Protein AF-A0A967MNC2-F1 (afdb_monomer)

Foldseek 3Di:
DAAEDEDAEEDDLVRSVVVVLVSLVVLVVVDPDFAHEYEYECQRYPYDDDLVSLLVSLVSVLVSDRNHDLEYEYHYNDPVVVVVQVSSQVSNVVSSHHYYD

Solvent-accessible surface area (backbone atoms only — not comparable to full-atom values): 5518 Å² total; per-residue (Å²): 126,65,50,75,48,75,43,69,43,74,64,57,68,69,61,52,50,53,52,50,52,51,51,52,54,50,52,49,70,73,53,93,70,82,46,28,36,38,37,40,36,43,55,53,44,64,62,82,80,50,72,69,55,40,38,49,54,24,48,56,50,38,77,36,61,66,50,32,36,55,42,36,37,46,46,64,74,47,74,71,50,48,55,53,49,55,56,34,35,60,39,20,44,77,46,63,26,47,66,48,114

Nearest PDB structures (foldseek):
  9cpc-assembly1_HM  TM=4.901E-01  e=7.939E+00  Sus scrofa

Mean predicted aligned error: 3.93 Å

Structure (mmCIF, N/CA/C/O backbone):
data_AF-A0A967MNC2-F1
#
_entry.id   AF-A0A967MNC2-F1
#
loop_
_atom_site.group_PDB
_atom_site.id
_atom_site.type_symbol
_atom_site.label_atom_id
_atom_site.label_alt_id
_atom_site.label_comp_id
_atom_site.label_asym_id
_atom_site.label_entity_id
_atom_site.label_seq_id
_atom_site.pdbx_PDB_ins_code
_atom_site.Cartn_x
_atom_site.Cartn_y
_atom_site.Cartn_z
_atom_site.occupancy
_atom_site.B_iso_or_equiv
_atom_site.auth_seq_id
_atom_site.auth_comp_id
_atom_site.auth_asym_id
_atom_site.auth_atom_id
_atom_site.pdbx_PDB_model_num
ATOM 1 N N . GLU A 1 1 ? 14.477 -8.959 -2.276 1.00 77.38 1 GLU A N 1
ATOM 2 C CA . GLU A 1 1 ? 14.352 -7.881 -1.268 1.00 77.38 1 GLU A CA 1
ATOM 3 C C . GLU A 1 1 ? 13.011 -7.185 -1.477 1.00 77.38 1 GLU A C 1
ATOM 5 O O . GLU A 1 1 ? 12.419 -7.397 -2.527 1.00 77.38 1 GLU A O 1
ATOM 10 N N . PHE A 1 2 ? 12.483 -6.451 -0.496 1.00 85.19 2 PHE A N 1
ATOM 11 C CA . PHE A 1 2 ? 11.187 -5.766 -0.610 1.00 85.19 2 PHE A CA 1
ATOM 12 C C . PHE A 1 2 ? 11.218 -4.416 0.108 1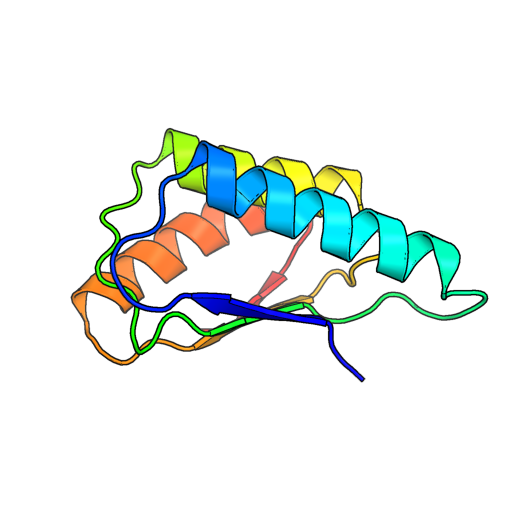.00 85.19 2 PHE A C 1
ATOM 14 O O . PHE A 1 2 ? 11.969 -4.232 1.069 1.00 85.19 2 PHE A O 1
ATOM 21 N N . LEU A 1 3 ? 10.386 -3.480 -0.345 1.00 89.06 3 LEU A N 1
ATOM 22 C CA . LEU A 1 3 ? 10.165 -2.202 0.323 1.00 89.06 3 LEU A CA 1
ATOM 23 C C . LEU A 1 3 ? 9.109 -2.389 1.407 1.00 89.06 3 LEU A C 1
ATOM 25 O O . LEU A 1 3 ? 7.960 -2.718 1.116 1.00 89.06 3 LEU A O 1
ATOM 29 N N . ARG A 1 4 ? 9.495 -2.190 2.668 1.00 93.38 4 ARG A N 1
ATOM 30 C CA . ARG A 1 4 ? 8.587 -2.336 3.808 1.00 93.38 4 ARG A CA 1
ATOM 31 C C . ARG A 1 4 ? 8.126 -0.981 4.322 1.00 93.38 4 ARG A C 1
ATOM 33 O O . ARG A 1 4 ? 8.933 -0.216 4.843 1.00 93.38 4 ARG A O 1
ATOM 40 N N . TYR A 1 5 ? 6.820 -0.756 4.297 1.00 92.88 5 TYR A N 1
ATOM 41 C CA . TYR A 1 5 ? 6.174 0.391 4.925 1.00 92.88 5 TYR A CA 1
ATOM 42 C C . TYR A 1 5 ? 5.458 -0.078 6.183 1.00 92.88 5 TYR A C 1
ATOM 44 O O . TYR A 1 5 ? 4.492 -0.827 6.110 1.00 92.88 5 TYR A O 1
ATOM 52 N N . THR A 1 6 ? 5.969 0.317 7.348 1.00 94.00 6 THR A N 1
ATOM 53 C CA . THR A 1 6 ? 5.370 -0.045 8.640 1.00 94.00 6 THR A CA 1
ATOM 54 C C . THR A 1 6 ? 4.641 1.153 9.209 1.00 94.00 6 THR A C 1
ATOM 56 O O . THR A 1 6 ? 5.238 2.220 9.342 1.00 94.00 6 THR A O 1
ATOM 59 N N . VAL A 1 7 ? 3.384 0.957 9.592 1.00 90.75 7 VAL A N 1
ATOM 60 C CA . VAL A 1 7 ? 2.573 2.000 10.211 1.00 90.75 7 VAL A CA 1
ATOM 61 C C . VAL A 1 7 ? 2.249 1.625 11.648 1.00 90.75 7 VAL A C 1
ATOM 63 O O . VAL A 1 7 ? 1.811 0.510 11.932 1.00 90.75 7 VAL A O 1
ATOM 66 N N . ARG A 1 8 ? 2.500 2.558 12.570 1.00 91.38 8 ARG A N 1
ATOM 67 C CA . ARG A 1 8 ? 2.291 2.372 14.008 1.00 91.38 8 ARG A CA 1
ATOM 68 C C . ARG A 1 8 ? 1.488 3.530 14.569 1.00 91.38 8 ARG A C 1
ATOM 70 O O . ARG A 1 8 ? 1.883 4.681 14.414 1.00 91.38 8 ARG A O 1
ATOM 77 N N . GLY A 1 9 ? 0.422 3.213 15.294 1.00 90.06 9 GLY A N 1
ATOM 78 C CA . GLY A 1 9 ? -0.447 4.224 15.879 1.00 90.06 9 GLY A CA 1
ATOM 79 C C . GLY A 1 9 ? -1.305 4.923 14.829 1.00 90.06 9 GLY A C 1
ATOM 80 O O . GLY A 1 9 ? -1.716 4.309 13.848 1.00 90.06 9 GLY A O 1
ATOM 81 N N . ASP A 1 10 ? -1.625 6.186 15.087 1.00 90.31 10 ASP A N 1
ATOM 82 C CA . ASP A 1 10 ? -2.459 7.009 14.216 1.00 90.31 10 ASP A CA 1
ATOM 83 C C . ASP A 1 10 ? -1.562 7.991 13.459 1.00 90.31 10 ASP A C 1
ATOM 85 O O . ASP A 1 10 ? -0.973 8.885 14.067 1.00 90.31 10 ASP A O 1
ATOM 89 N N . VAL A 1 11 ? -1.390 7.757 12.159 1.00 90.00 11 VAL A N 1
ATOM 90 C CA . VAL A 1 11 ? -0.526 8.558 11.286 1.00 90.00 11 VAL A CA 1
ATOM 91 C C . VAL A 1 11 ? -1.411 9.390 10.369 1.00 90.00 11 VAL A C 1
ATOM 93 O O . VAL A 1 11 ? -2.334 8.875 9.729 1.00 90.00 11 VAL A O 1
ATOM 96 N N . ASP A 1 12 ? -1.130 10.686 10.270 1.00 93.31 12 ASP A N 1
ATOM 97 C CA . ASP A 1 12 ? -1.841 11.546 9.330 1.00 93.31 12 ASP A CA 1
ATOM 98 C C . ASP A 1 12 ? -1.657 11.048 7.886 1.00 93.31 12 ASP A C 1
ATOM 100 O O . ASP A 1 12 ? -0.612 10.511 7.513 1.00 93.31 12 ASP A O 1
ATOM 104 N N . PHE A 1 13 ? -2.696 11.178 7.061 1.00 92.38 13 PHE A N 1
ATOM 105 C CA . PHE A 1 13 ? -2.643 10.673 5.690 1.00 92.38 13 PHE A CA 1
ATOM 106 C C . PHE A 1 13 ? -1.577 11.384 4.852 1.00 92.38 13 PHE A C 1
ATOM 108 O O . PHE A 1 13 ? -0.825 10.717 4.142 1.00 92.38 13 PHE A O 1
ATOM 115 N N . GLN A 1 14 ? -1.495 12.714 4.933 1.00 95.00 14 GLN A N 1
ATOM 116 C CA . GLN A 1 14 ? -0.530 13.475 4.143 1.00 95.00 14 GLN A CA 1
ATOM 117 C C . GLN A 1 14 ? 0.891 13.166 4.599 1.00 95.00 14 GLN A C 1
ATOM 119 O O . GLN A 1 14 ? 1.763 12.936 3.764 1.00 95.00 14 GLN A O 1
ATOM 124 N N . GLU A 1 15 ? 1.115 13.075 5.910 1.00 93.88 15 GLU A N 1
ATOM 125 C CA . GLU A 1 15 ? 2.415 12.679 6.453 1.00 93.88 15 GLU A CA 1
ATOM 126 C C . GLU A 1 15 ? 2.842 11.289 5.955 1.00 93.88 15 GLU A C 1
ATOM 128 O O . GLU A 1 15 ? 3.939 11.132 5.410 1.00 93.88 15 GLU A O 1
ATOM 133 N N . GLY A 1 16 ? 1.962 10.290 6.071 1.00 92.88 16 GLY A N 1
ATOM 134 C CA . GLY A 1 16 ? 2.239 8.928 5.612 1.00 92.88 16 GLY A CA 1
ATOM 135 C C . GLY A 1 16 ? 2.493 8.848 4.104 1.00 92.88 16 GLY A C 1
ATOM 136 O O . GLY A 1 16 ? 3.406 8.147 3.659 1.00 92.88 16 GLY A O 1
ATOM 137 N N . LEU A 1 17 ? 1.735 9.608 3.310 1.00 94.50 17 LEU A N 1
ATOM 138 C CA . LEU A 1 17 ? 1.897 9.660 1.859 1.00 94.50 17 LEU A CA 1
ATOM 139 C C . LEU A 1 17 ? 3.240 10.283 1.453 1.00 94.50 17 LEU A C 1
ATOM 141 O O . LEU A 1 17 ? 3.894 9.795 0.532 1.00 94.50 17 LEU A O 1
ATOM 145 N N . GLU A 1 18 ? 3.686 11.328 2.147 1.00 95.31 18 GLU A N 1
ATOM 146 C CA . GLU A 1 18 ? 4.993 11.940 1.894 1.00 95.31 18 GLU A CA 1
ATOM 147 C C . GLU A 1 18 ? 6.150 11.007 2.270 1.00 95.31 18 GLU A C 1
ATOM 149 O O . GLU A 1 18 ? 7.155 10.950 1.556 1.00 95.31 18 GLU A O 1
ATOM 154 N N . VAL A 1 19 ? 6.010 10.220 3.341 1.00 94.44 19 VAL A N 1
ATOM 155 C CA . VAL A 1 19 ? 6.975 9.161 3.680 1.00 94.44 19 VAL A CA 1
ATOM 156 C C . VAL A 1 19 ? 7.027 8.097 2.581 1.00 94.44 19 VAL A C 1
ATOM 158 O O . VAL A 1 19 ? 8.121 7.722 2.154 1.00 94.44 19 VAL A O 1
ATOM 161 N N . LEU A 1 20 ? 5.870 7.655 2.074 1.00 92.75 20 LEU A N 1
ATOM 162 C CA . LEU A 1 20 ? 5.787 6.702 0.963 1.00 92.75 20 LEU A CA 1
ATOM 163 C C . LEU A 1 20 ? 6.509 7.227 -0.285 1.00 92.75 20 LEU A C 1
ATOM 165 O O . LEU A 1 20 ? 7.386 6.553 -0.823 1.00 92.75 20 LEU A O 1
ATOM 169 N N . LYS A 1 21 ? 6.198 8.454 -0.718 1.00 93.38 21 LYS A N 1
ATOM 170 C CA . LYS A 1 21 ? 6.834 9.076 -1.891 1.00 93.38 21 LYS A CA 1
ATOM 171 C C . LYS A 1 21 ? 8.348 9.187 -1.736 1.00 93.38 21 LYS A C 1
ATOM 173 O O . LYS A 1 21 ? 9.079 8.879 -2.675 1.00 93.38 21 LYS A O 1
ATOM 178 N N . LYS A 1 22 ? 8.833 9.595 -0.558 1.00 91.94 22 LYS A N 1
ATOM 179 C CA . LYS A 1 22 ? 10.275 9.662 -0.274 1.00 91.94 22 LYS A CA 1
ATOM 180 C C . LYS A 1 22 ? 10.922 8.281 -0.360 1.00 91.94 22 LYS A C 1
ATOM 182 O O . LYS A 1 22 ? 11.953 8.150 -1.011 1.00 91.94 22 LYS A O 1
ATOM 187 N N . GLY A 1 23 ? 10.301 7.255 0.222 1.00 89.88 23 GLY A N 1
ATOM 188 C CA . GLY A 1 23 ? 10.790 5.876 0.143 1.00 89.88 23 GLY A CA 1
ATOM 189 C C . GLY A 1 23 ? 10.885 5.360 -1.295 1.00 89.88 23 GLY A C 1
ATOM 190 O O . GLY A 1 23 ? 11.905 4.793 -1.679 1.00 89.88 23 GLY A O 1
ATOM 191 N N . LEU A 1 24 ? 9.869 5.626 -2.121 1.00 90.50 24 LEU A N 1
ATOM 192 C CA . LEU A 1 24 ? 9.870 5.268 -3.544 1.00 90.50 24 LEU A CA 1
ATOM 193 C C . LEU A 1 24 ? 10.930 6.040 -4.341 1.00 90.50 24 LEU A C 1
ATOM 195 O O . LEU A 1 24 ? 11.590 5.462 -5.203 1.00 90.50 24 LEU A O 1
ATOM 199 N N . ALA A 1 25 ? 11.128 7.327 -4.051 1.00 89.62 25 ALA A N 1
ATOM 200 C CA . ALA A 1 25 ? 12.157 8.135 -4.698 1.00 89.62 25 ALA A CA 1
ATOM 201 C C . ALA A 1 25 ? 13.572 7.632 -4.370 1.00 89.62 25 ALA A C 1
ATOM 203 O O . ALA A 1 25 ? 14.418 7.554 -5.262 1.00 89.62 25 ALA A O 1
ATOM 204 N N . GLU A 1 26 ? 13.822 7.248 -3.118 1.00 87.88 26 GLU A N 1
ATOM 205 C CA . GLU A 1 26 ? 15.094 6.650 -2.706 1.00 87.88 26 GLU A CA 1
ATOM 206 C C . GLU A 1 26 ? 15.290 5.261 -3.325 1.00 87.88 26 GLU A C 1
ATOM 208 O O . GLU A 1 26 ? 16.354 4.988 -3.879 1.00 87.88 26 GLU A O 1
ATOM 213 N N . ALA A 1 27 ? 14.250 4.421 -3.354 1.00 85.50 27 ALA A N 1
ATOM 214 C CA . ALA A 1 27 ? 14.294 3.130 -4.043 1.00 85.50 27 ALA A CA 1
ATOM 215 C C . ALA A 1 27 ? 14.620 3.296 -5.535 1.00 85.50 27 ALA A C 1
ATOM 217 O O . ALA A 1 27 ? 15.466 2.591 -6.074 1.00 85.50 27 ALA A O 1
ATOM 218 N N . ARG A 1 28 ? 14.028 4.293 -6.199 1.00 84.88 28 ARG A N 1
ATOM 219 C CA . ARG A 1 28 ? 14.320 4.610 -7.602 1.00 84.88 28 ARG A CA 1
ATOM 220 C C . ARG A 1 28 ? 15.782 4.998 -7.830 1.00 84.88 28 ARG A C 1
ATOM 222 O O . ARG A 1 28 ? 16.341 4.655 -8.865 1.00 84.88 28 ARG A O 1
ATOM 229 N N . ARG A 1 29 ? 16.392 5.733 -6.896 1.00 81.75 29 ARG A N 1
ATOM 230 C CA . ARG A 1 29 ? 17.806 6.147 -6.975 1.00 81.75 29 ARG A CA 1
ATOM 231 C C . ARG A 1 29 ? 18.762 4.992 -6.703 1.00 81.75 29 ARG A C 1
ATOM 233 O O . ARG A 1 29 ? 19.836 4.947 -7.293 1.00 81.75 29 ARG A O 1
ATOM 240 N N . ALA A 1 30 ? 18.371 4.083 -5.816 1.00 75.31 30 ALA A N 1
ATOM 241 C CA . ALA A 1 30 ? 19.182 2.943 -5.416 1.00 75.31 30 ALA A CA 1
ATOM 242 C C . ALA A 1 30 ? 19.272 1.847 -6.494 1.00 75.31 30 ALA A C 1
ATOM 244 O O . ALA A 1 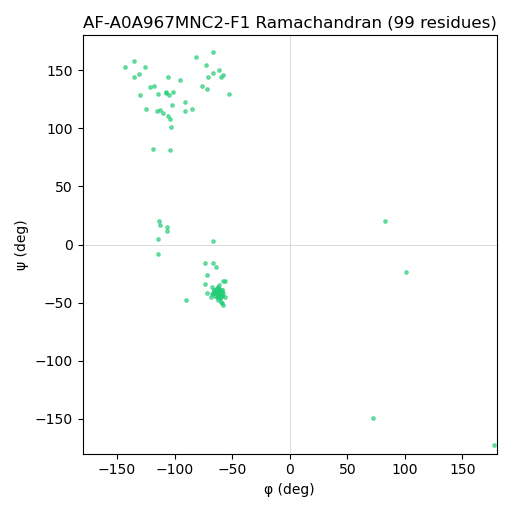30 ? 20.145 0.985 -6.407 1.00 75.31 30 ALA A O 1
ATOM 245 N N . VAL A 1 31 ? 18.395 1.856 -7.506 1.00 62.91 31 VAL A N 1
ATOM 246 C CA . VAL A 1 31 ? 18.207 0.706 -8.399 1.00 62.91 31 VAL A CA 1
ATOM 247 C C . VAL A 1 31 ? 18.736 0.955 -9.816 1.00 62.91 31 VAL A C 1
ATOM 249 O O . VAL A 1 31 ? 18.161 1.699 -10.605 1.00 62.91 31 VAL A O 1
ATOM 252 N N . ALA A 1 32 ? 19.787 0.207 -10.160 1.00 56.88 32 ALA A N 1
ATOM 253 C CA . ALA A 1 32 ? 20.020 -0.350 -11.492 1.00 56.88 32 ALA A CA 1
ATOM 254 C C . ALA A 1 32 ? 19.680 -1.855 -11.417 1.00 56.88 32 ALA A C 1
ATOM 256 O O . ALA A 1 32 ? 20.550 -2.681 -11.157 1.00 56.88 32 ALA A O 1
ATOM 257 N N . GLY A 1 33 ? 18.398 -2.221 -11.509 1.00 67.00 33 GLY A N 1
ATOM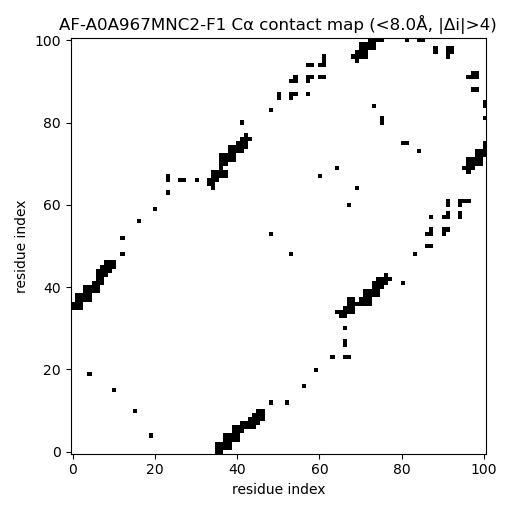 258 C CA . GLY A 1 33 ? 17.930 -3.579 -11.197 1.00 67.00 33 GLY A CA 1
ATOM 259 C C . GLY A 1 33 ? 16.413 -3.763 -11.317 1.00 67.00 33 GLY A C 1
ATOM 260 O O . GLY A 1 33 ? 15.716 -2.884 -11.816 1.00 67.00 33 GLY A O 1
ATOM 261 N N . ALA A 1 34 ? 15.917 -4.930 -10.894 1.00 74.88 34 ALA A N 1
ATOM 262 C CA . ALA A 1 34 ? 14.508 -5.314 -11.009 1.00 74.88 34 ALA A CA 1
ATOM 263 C C . ALA A 1 34 ? 13.589 -4.555 -10.020 1.00 74.88 34 ALA A C 1
ATOM 265 O O . ALA A 1 34 ? 14.060 -4.145 -8.954 1.00 74.88 34 ALA A O 1
ATOM 266 N N . PRO A 1 35 ? 12.287 -4.397 -10.335 1.00 87.12 35 PRO A N 1
ATOM 267 C CA . PRO A 1 35 ? 11.315 -3.754 -9.450 1.00 87.12 35 PRO A CA 1
ATOM 268 C C . PRO A 1 35 ? 11.140 -4.495 -8.115 1.00 87.12 35 PRO A C 1
ATOM 270 O O . PRO A 1 35 ? 11.269 -5.718 -8.048 1.00 87.12 35 PRO A O 1
ATOM 273 N N . TRP A 1 36 ? 10.811 -3.758 -7.055 1.00 88.06 36 TRP A N 1
ATOM 274 C CA . TRP A 1 36 ? 10.745 -4.275 -5.687 1.00 88.06 36 TRP A CA 1
ATOM 275 C C . TRP A 1 36 ? 9.297 -4.542 -5.256 1.00 88.06 36 TRP A C 1
ATOM 277 O O . TRP A 1 36 ? 8.461 -3.642 -5.370 1.00 88.06 36 TRP A O 1
ATOM 287 N N . PRO A 1 37 ? 8.987 -5.717 -4.682 1.00 88.81 37 PRO A N 1
ATOM 288 C CA . PRO A 1 37 ? 7.727 -5.936 -3.982 1.00 88.81 37 PRO A CA 1
ATOM 289 C C . PRO A 1 37 ? 7.532 -4.946 -2.840 1.00 88.81 37 PRO A C 1
ATOM 291 O O . PRO A 1 37 ? 8.493 -4.567 -2.163 1.00 88.81 37 PRO 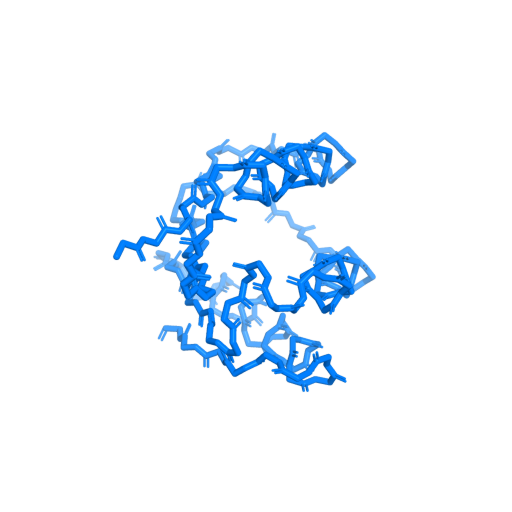A O 1
ATOM 294 N N . VAL A 1 38 ? 6.280 -4.554 -2.604 1.00 91.44 38 VAL A N 1
ATOM 295 C CA . VAL A 1 38 ? 5.908 -3.667 -1.495 1.00 91.44 38 VAL A CA 1
ATOM 296 C C . VAL A 1 38 ? 5.187 -4.456 -0.418 1.00 91.44 38 VAL A C 1
ATOM 298 O O . VAL A 1 38 ? 4.219 -5.151 -0.702 1.00 91.44 38 VAL A O 1
ATOM 301 N N . LEU A 1 39 ? 5.623 -4.302 0.828 1.00 94.25 39 LEU A N 1
ATOM 302 C CA . LEU A 1 39 ? 4.954 -4.847 2.001 1.00 94.25 39 LEU A CA 1
ATOM 303 C C . LEU A 1 39 ? 4.446 -3.704 2.883 1.00 94.25 39 LEU A C 1
ATOM 305 O O . LEU A 1 39 ? 5.248 -2.976 3.473 1.00 94.25 39 LEU A O 1
ATOM 309 N N . PHE A 1 40 ? 3.130 -3.586 3.024 1.00 9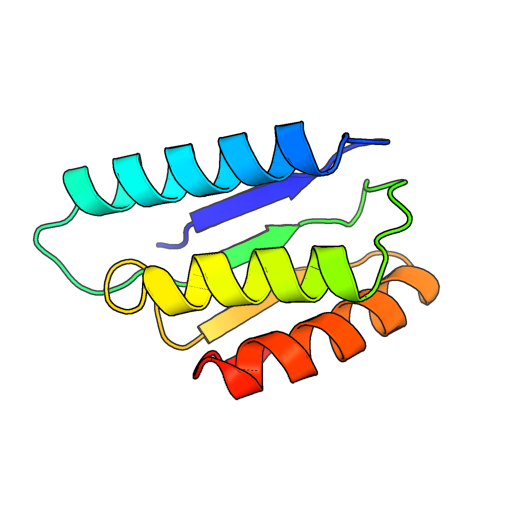3.94 40 PHE A N 1
ATOM 310 C CA . PHE A 1 40 ? 2.499 -2.724 4.018 1.00 93.94 40 PHE A CA 1
ATOM 311 C C . PHE A 1 40 ? 2.263 -3.514 5.303 1.00 93.94 40 PHE A C 1
ATOM 313 O O . PHE A 1 40 ? 1.479 -4.454 5.329 1.00 93.94 40 PHE A O 1
ATOM 320 N N . ASP A 1 41 ? 2.934 -3.142 6.385 1.00 93.94 41 ASP A N 1
ATOM 321 C CA . ASP A 1 41 ? 2.709 -3.713 7.710 1.00 93.94 41 ASP A CA 1
ATOM 322 C C . ASP A 1 41 ? 1.894 -2.735 8.552 1.00 93.94 41 ASP A C 1
ATOM 324 O O . ASP A 1 41 ? 2.427 -1.750 9.069 1.00 93.94 41 ASP A O 1
ATOM 328 N N . ILE A 1 42 ? 0.594 -3.009 8.667 1.00 91.88 42 ILE A N 1
ATOM 329 C CA . ILE A 1 42 ? -0.368 -2.166 9.387 1.00 91.88 42 ILE A CA 1
ATOM 330 C C . ILE A 1 42 ? -0.930 -2.868 10.628 1.00 91.88 42 ILE A C 1
ATOM 332 O O . ILE A 1 42 ? -1.977 -2.483 11.145 1.00 91.88 42 ILE A O 1
ATOM 336 N N . ARG A 1 43 ? -0.242 -3.898 11.137 1.00 92.06 43 ARG A N 1
ATOM 337 C CA . ARG A 1 43 ? -0.681 -4.656 12.325 1.00 92.06 43 ARG A CA 1
ATOM 338 C C . ARG A 1 43 ? -0.864 -3.792 13.568 1.00 92.06 43 ARG A C 1
ATOM 340 O O . ARG A 1 43 ? -1.730 -4.099 14.383 1.00 92.06 43 ARG A O 1
ATOM 347 N N . ASP A 1 44 ? -0.070 -2.736 13.685 1.00 90.62 44 ASP A N 1
ATOM 348 C CA . ASP A 1 44 ? -0.097 -1.797 14.806 1.00 90.62 44 ASP A CA 1
ATOM 349 C C . ASP A 1 44 ? -0.721 -0.444 14.417 1.00 90.62 44 ASP A C 1
ATOM 351 O O . ASP A 1 44 ? -0.605 0.534 15.165 1.00 90.62 44 ASP A O 1
ATOM 355 N N . SER A 1 45 ? -1.362 -0.362 13.245 1.00 87.75 45 SER A N 1
ATOM 356 C CA . SER A 1 45 ? -2.067 0.842 12.812 1.00 87.75 45 SER A CA 1
ATOM 357 C C . SER A 1 45 ? -3.341 1.044 13.635 1.00 87.75 45 SER A C 1
ATOM 359 O O . SER A 1 45 ? -4.020 0.096 14.033 1.00 87.75 45 SER A O 1
ATOM 361 N N . LYS A 1 46 ? -3.655 2.311 13.902 1.00 87.62 46 LYS A N 1
ATOM 362 C CA . LYS A 1 46 ? -4.926 2.788 14.464 1.00 87.62 46 LYS A CA 1
ATOM 363 C C . LYS A 1 46 ? -5.691 3.663 13.471 1.00 87.62 46 LYS A C 1
ATOM 365 O O . LYS A 1 46 ? -6.741 4.205 13.813 1.00 87.62 46 LYS A O 1
ATOM 370 N N . GLU A 1 47 ? -5.177 3.789 12.251 1.00 84.12 47 GLU A N 1
ATOM 371 C CA . GLU A 1 47 ? -5.713 4.675 11.228 1.00 84.12 47 GLU A CA 1
ATOM 372 C C . GLU A 1 47 ? -7.092 4.194 10.777 1.00 84.12 47 GLU A C 1
ATOM 374 O O . GLU A 1 47 ? -7.377 2.995 10.711 1.00 84.12 47 GLU A O 1
ATOM 379 N N . LYS A 1 48 ? -7.948 5.142 10.406 1.00 82.88 48 LYS A N 1
ATOM 380 C CA . LYS A 1 48 ? -9.228 4.870 9.749 1.00 82.88 48 LYS A CA 1
ATOM 381 C C . LYS A 1 48 ? -9.207 5.532 8.384 1.00 82.88 48 LYS A C 1
ATOM 383 O O . LYS A 1 48 ? -9.684 6.652 8.227 1.00 82.88 48 LYS A O 1
ATOM 388 N N . ARG A 1 49 ? -8.593 4.849 7.417 1.00 87.94 49 ARG A N 1
ATOM 389 C CA . ARG A 1 49 ? -8.416 5.391 6.071 1.00 87.94 49 ARG A CA 1
ATOM 390 C C . ARG A 1 49 ? -9.734 5.436 5.313 1.00 87.94 49 ARG A C 1
ATOM 392 O O . ARG A 1 49 ? -10.498 4.469 5.303 1.00 87.94 49 ARG A O 1
ATOM 399 N N . ARG A 1 50 ? -9.983 6.571 4.672 1.00 91.88 50 ARG A N 1
ATOM 400 C CA . ARG A 1 50 ? -11.115 6.761 3.764 1.00 91.88 50 ARG A CA 1
ATOM 401 C C . ARG A 1 50 ? -10.787 6.182 2.386 1.00 91.88 50 ARG A C 1
ATOM 403 O O . ARG A 1 50 ? -9.628 5.949 2.045 1.00 91.88 50 ARG A O 1
ATOM 410 N N . ALA A 1 51 ? -11.813 5.928 1.580 1.00 91.69 51 ALA A N 1
ATOM 411 C CA . ALA A 1 51 ? -11.633 5.315 0.264 1.00 91.69 51 ALA A CA 1
ATOM 412 C C . ALA A 1 51 ? -10.782 6.176 -0.692 1.00 91.69 51 ALA A C 1
ATOM 414 O O . ALA A 1 51 ? -9.979 5.639 -1.450 1.00 91.69 51 ALA A O 1
ATOM 415 N N . ASP A 1 52 ? -10.918 7.502 -0.631 1.00 94.31 52 ASP A N 1
ATOM 416 C CA . ASP A 1 52 ? -10.103 8.459 -1.387 1.00 94.31 52 ASP A CA 1
ATOM 417 C C . ASP A 1 52 ? -8.620 8.403 -0.993 1.00 94.31 52 ASP A C 1
ATOM 419 O O . ASP A 1 52 ? -7.753 8.464 -1.862 1.00 94.31 52 ASP A O 1
ATOM 423 N N . GLU A 1 53 ? -8.323 8.200 0.291 1.00 94.88 53 GLU A N 1
ATOM 424 C CA . GLU A 1 53 ? -6.955 8.065 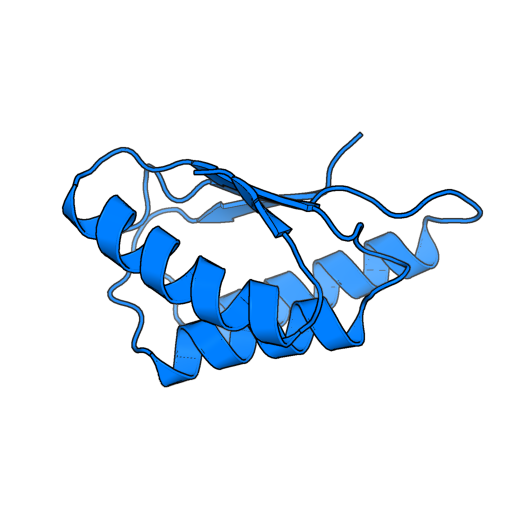0.809 1.00 94.88 53 GLU A CA 1
ATOM 425 C C . GLU A 1 53 ? -6.297 6.763 0.337 1.00 94.88 53 GLU A C 1
ATOM 427 O O . GLU A 1 53 ? -5.166 6.773 -0.152 1.00 94.88 53 GLU A O 1
ATOM 432 N N . LEU A 1 54 ? -7.026 5.643 0.403 1.00 93.81 54 LEU A N 1
ATOM 433 C CA . LEU A 1 54 ? -6.546 4.354 -0.112 1.00 93.81 54 LEU A CA 1
ATOM 434 C C . LEU A 1 54 ? -6.317 4.399 -1.624 1.00 93.81 54 LEU A C 1
ATOM 436 O O . LEU A 1 54 ? -5.307 3.894 -2.114 1.00 93.81 54 LEU A O 1
ATOM 440 N N . ARG A 1 55 ? -7.219 5.051 -2.365 1.00 94.69 55 ARG A N 1
ATOM 441 C CA . ARG A 1 55 ? -7.038 5.286 -3.799 1.00 94.69 55 ARG A CA 1
ATOM 442 C C . ARG A 1 55 ? -5.819 6.165 -4.077 1.00 94.69 55 ARG A C 1
ATOM 444 O O . ARG A 1 55 ? -5.101 5.898 -5.034 1.00 94.69 55 ARG A O 1
ATOM 451 N N . GLY A 1 56 ? -5.569 7.178 -3.248 1.00 95.50 56 GLY A N 1
ATOM 452 C CA . GLY A 1 56 ? -4.384 8.030 -3.344 1.00 95.50 56 GLY A CA 1
ATOM 453 C C . GLY A 1 56 ? -3.080 7.246 -3.174 1.00 95.50 56 GLY A C 1
ATOM 454 O O . GLY A 1 56 ? -2.151 7.435 -3.956 1.00 95.50 56 GLY A O 1
ATOM 455 N N . ILE A 1 57 ? -3.029 6.314 -2.217 1.00 94.44 57 ILE A N 1
ATOM 456 C CA . ILE A 1 57 ? -1.881 5.406 -2.047 1.00 94.44 57 ILE A CA 1
ATOM 457 C C . ILE A 1 57 ? -1.709 4.529 -3.291 1.00 94.44 57 ILE A C 1
ATOM 459 O O . ILE A 1 57 ? -0.604 4.424 -3.818 1.00 94.44 57 ILE A O 1
ATOM 463 N N . ALA A 1 58 ? -2.796 3.931 -3.787 1.00 94.12 58 ALA A N 1
ATOM 464 C CA . ALA A 1 58 ? -2.756 3.056 -4.956 1.00 94.12 58 ALA A CA 1
ATOM 465 C C . ALA A 1 58 ? -2.283 3.794 -6.221 1.00 94.12 58 ALA A C 1
ATOM 467 O O . ALA A 1 58 ? -1.454 3.268 -6.960 1.00 94.12 58 ALA A O 1
ATOM 468 N N . LEU A 1 59 ? -2.742 5.034 -6.426 1.00 94.88 59 LEU A N 1
ATOM 469 C CA . LEU A 1 59 ? -2.285 5.901 -7.512 1.00 94.88 59 LEU A CA 1
ATOM 470 C C . LEU A 1 59 ? -0.777 6.155 -7.423 1.00 94.88 59 LEU A C 1
ATOM 472 O O . LEU A 1 59 ? -0.075 5.963 -8.410 1.00 94.88 59 LEU A O 1
ATOM 476 N N . VAL A 1 60 ? -0.271 6.535 -6.243 1.00 94.69 60 VAL A N 1
ATOM 477 C CA . VAL A 1 60 ? 1.166 6.789 -6.050 1.00 94.69 60 VAL A CA 1
ATOM 478 C C . VAL A 1 60 ? 1.995 5.547 -6.367 1.00 94.69 60 VAL A C 1
ATOM 480 O O . VAL A 1 60 ? 3.040 5.666 -7.003 1.00 94.69 60 VAL A O 1
ATOM 483 N N . LEU A 1 61 ? 1.544 4.354 -5.971 1.00 92.44 61 LEU A N 1
ATOM 484 C CA . LEU A 1 61 ? 2.232 3.117 -6.341 1.00 92.44 61 LEU A CA 1
ATOM 485 C C . LEU A 1 61 ? 2.185 2.869 -7.856 1.00 92.44 61 LEU A C 1
ATOM 487 O O . LEU A 1 61 ? 3.216 2.554 -8.446 1.00 92.44 61 LEU A O 1
ATOM 491 N N . GLY A 1 62 ? 1.023 3.066 -8.485 1.00 90.81 62 GLY A N 1
ATOM 492 C CA . GLY A 1 62 ? 0.836 2.932 -9.933 1.00 90.81 62 GLY A CA 1
ATOM 493 C C . GLY A 1 62 ? 1.742 3.859 -10.751 1.00 90.81 62 GLY A C 1
ATOM 494 O O . GLY A 1 62 ? 2.321 3.452 -11.754 1.00 90.81 62 GLY A O 1
ATOM 495 N N . GLU A 1 63 ? 1.944 5.093 -10.288 1.00 91.50 63 GLU A N 1
ATOM 496 C CA . GLU A 1 63 ? 2.866 6.064 -10.899 1.00 91.50 63 GLU A CA 1
ATOM 497 C C . GLU A 1 63 ? 4.346 5.654 -10.786 1.00 91.50 63 GLU A C 1
ATOM 499 O O . GLU A 1 63 ? 5.199 6.195 -11.494 1.00 91.50 63 GLU A O 1
ATOM 504 N N . HIS A 1 64 ? 4.660 4.697 -9.909 1.00 89.25 64 HIS A N 1
ATOM 505 C CA . HIS A 1 64 ? 6.009 4.190 -9.662 1.00 89.25 64 HIS A CA 1
ATOM 506 C C . HIS A 1 64 ? 6.197 2.736 -10.122 1.00 89.25 64 HIS A C 1
ATOM 508 O O . HIS A 1 64 ? 7.186 2.100 -9.741 1.00 89.25 64 HIS A O 1
ATOM 514 N N . VAL A 1 65 ? 5.304 2.206 -10.967 1.00 82.19 65 VAL A N 1
ATOM 515 C CA . VAL A 1 65 ? 5.500 0.903 -11.625 1.00 82.19 65 VAL A CA 1
ATOM 516 C C . VAL A 1 65 ? 6.856 0.889 -12.339 1.00 82.19 65 VAL A C 1
ATOM 518 O O . VAL A 1 65 ? 7.216 1.820 -13.059 1.00 82.19 65 VAL A O 1
ATOM 521 N N . GLY A 1 66 ? 7.648 -0.154 -12.083 1.00 81.00 66 GLY A N 1
ATOM 522 C CA . GLY A 1 66 ? 9.041 -0.263 -12.531 1.00 81.00 66 GLY A CA 1
ATOM 523 C C . GLY A 1 66 ? 10.070 0.067 -11.443 1.00 81.00 66 GLY A C 1
ATOM 524 O O . GLY A 1 66 ? 11.184 -0.443 -11.494 1.00 81.00 66 GLY A O 1
ATOM 525 N N . VAL A 1 67 ? 9.691 0.843 -10.422 1.00 85.50 67 VAL A N 1
ATOM 526 C CA . VAL A 1 67 ? 10.397 0.888 -9.125 1.00 85.50 67 VAL A CA 1
ATOM 527 C C . VAL A 1 67 ? 9.797 -0.162 -8.202 1.00 85.50 67 VAL A C 1
ATOM 529 O O . VAL A 1 67 ? 10.516 -0.956 -7.598 1.00 85.50 67 VAL A O 1
ATOM 532 N N . VAL A 1 68 ? 8.467 -0.179 -8.135 1.00 86.12 68 VAL A N 1
ATOM 533 C CA . VAL A 1 68 ? 7.692 -1.212 -7.454 1.00 86.12 68 VAL A CA 1
ATOM 534 C C . VAL A 1 68 ? 7.251 -2.278 -8.444 1.00 86.12 68 VAL A C 1
ATOM 536 O O . VAL A 1 68 ? 6.953 -1.976 -9.605 1.00 86.12 68 VAL A O 1
ATOM 539 N N . SER A 1 69 ? 7.273 -3.533 -7.997 1.00 86.38 69 SER A N 1
ATOM 540 C CA . SER A 1 69 ? 6.733 -4.642 -8.777 1.00 86.38 69 SER A CA 1
ATOM 541 C C . SER A 1 69 ? 5.222 -4.516 -8.924 1.00 86.38 69 SER A C 1
ATOM 543 O O . SER A 1 69 ? 4.560 -3.812 -8.165 1.00 86.38 69 SER A O 1
ATOM 545 N N . ASP A 1 70 ? 4.683 -5.290 -9.849 1.00 85.69 70 ASP A N 1
ATOM 546 C CA . ASP A 1 70 ? 3.257 -5.560 -10.011 1.00 85.69 70 ASP A CA 1
ATOM 547 C C . ASP A 1 70 ? 2.642 -6.354 -8.847 1.00 85.69 70 ASP A C 1
ATOM 549 O O . ASP A 1 70 ? 1.458 -6.663 -8.890 1.00 85.69 70 ASP A O 1
ATOM 553 N N . HIS A 1 71 ? 3.406 -6.658 -7.794 1.00 86.19 71 HIS A N 1
ATOM 554 C CA . HIS A 1 71 ? 2.929 -7.300 -6.574 1.00 86.19 71 HIS A CA 1
ATOM 555 C C . HIS A 1 71 ? 3.109 -6.419 -5.329 1.00 86.19 71 HIS A C 1
ATOM 557 O O . HIS A 1 71 ? 4.179 -5.842 -5.093 1.00 86.19 71 HIS A O 1
ATOM 563 N N . CYS A 1 72 ? 2.083 -6.378 -4.478 1.00 90.19 72 CYS A N 1
ATOM 564 C CA . CYS A 1 72 ? 2.170 -5.858 -3.117 1.00 90.19 72 CYS A CA 1
ATOM 565 C C . CYS A 1 72 ? 1.456 -6.772 -2.111 1.00 90.19 72 CYS A C 1
ATOM 567 O O . CYS A 1 72 ? 0.583 -7.559 -2.467 1.00 90.19 72 CYS A O 1
ATOM 569 N N . ALA A 1 73 ? 1.840 -6.675 -0.842 1.00 92.19 73 ALA A N 1
ATOM 570 C CA . ALA A 1 73 ? 1.232 -7.430 0.243 1.00 92.19 73 ALA A CA 1
ATOM 571 C C . ALA A 1 73 ? 0.867 -6.514 1.416 1.00 92.19 73 ALA A C 1
ATOM 573 O O . ALA A 1 73 ? 1.579 -5.543 1.692 1.00 92.19 73 ALA A O 1
ATOM 574 N N . VAL A 1 74 ? -0.219 -6.831 2.128 1.00 92.50 74 VAL A N 1
ATOM 575 C CA . VAL A 1 74 ? -0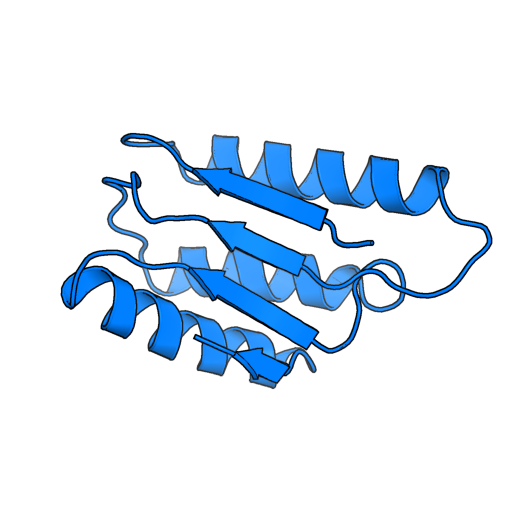.653 -6.083 3.319 1.00 92.50 74 VAL A CA 1
ATOM 576 C C . VAL A 1 74 ? -0.806 -7.005 4.522 1.00 92.50 74 VAL A C 1
ATOM 578 O O . VAL A 1 74 ? -1.695 -7.843 4.563 1.00 92.50 74 VAL A O 1
ATOM 581 N N . VAL A 1 75 ? 0.004 -6.791 5.558 1.00 92.31 75 VAL A N 1
ATOM 582 C CA . VAL A 1 75 ? -0.065 -7.539 6.816 1.00 92.31 75 VAL A CA 1
ATOM 583 C C . VAL A 1 75 ? -0.998 -6.834 7.795 1.00 92.31 75 VAL A C 1
ATOM 585 O O . VAL A 1 75 ? -0.763 -5.685 8.181 1.00 92.31 75 VAL A O 1
ATOM 588 N N . VAL A 1 76 ? -2.028 -7.549 8.251 1.00 90.44 76 VAL A N 1
ATOM 589 C CA . VAL A 1 76 ? -3.051 -7.044 9.179 1.00 90.44 76 VAL A CA 1
ATOM 590 C C . VAL A 1 76 ? -3.199 -7.937 10.411 1.00 90.44 76 VAL A C 1
ATOM 592 O O . VAL A 1 76 ? -2.931 -9.133 10.358 1.00 90.44 76 VAL A O 1
ATOM 595 N N . SER A 1 77 ? -3.629 -7.364 11.539 1.00 87.62 77 SER A N 1
ATOM 596 C CA . SER A 1 77 ? -3.843 -8.081 12.814 1.00 87.62 77 SER A CA 1
ATOM 597 C C . SER A 1 77 ? -5.314 -8.134 13.254 1.00 87.62 77 SER A C 1
ATOM 599 O O . SER A 1 77 ? -5.645 -8.821 14.218 1.00 87.62 77 SER A O 1
ATOM 601 N N . SER A 1 78 ? -6.205 -7.409 12.567 1.00 83.69 78 SER A N 1
ATOM 602 C CA . SER A 1 78 ? -7.612 -7.241 12.948 1.00 83.69 78 SER A CA 1
ATOM 603 C C . SER A 1 78 ? -8.545 -7.402 11.741 1.00 83.69 78 SER A C 1
ATOM 605 O O . SER A 1 78 ? -8.210 -6.923 10.652 1.00 83.69 78 SER A O 1
ATOM 607 N N . PRO A 1 79 ? -9.749 -7.987 11.920 1.00 81.12 79 PRO A N 1
ATOM 608 C CA . PRO A 1 79 ? -10.751 -8.104 10.858 1.00 81.12 79 PRO A CA 1
ATOM 609 C C . PRO A 1 79 ? -11.158 -6.767 10.223 1.00 81.12 79 PRO A C 1
ATOM 611 O O . PRO A 1 79 ? -11.460 -6.721 9.033 1.00 81.12 79 PRO A O 1
ATOM 614 N N . LEU A 1 80 ? -11.141 -5.665 10.985 1.00 78.69 80 LEU A N 1
ATOM 615 C CA . LEU A 1 80 ? -11.445 -4.336 10.439 1.00 78.69 80 LEU A CA 1
ATOM 616 C C . LEU A 1 80 ? -10.429 -3.944 9.357 1.00 78.69 80 LEU A C 1
ATOM 618 O O . LEU A 1 80 ? -10.806 -3.477 8.283 1.00 78.69 80 LEU A O 1
ATOM 622 N N . TYR A 1 81 ? -9.145 -4.187 9.626 1.00 83.69 81 TYR A N 1
ATOM 623 C CA . TYR A 1 81 ? -8.066 -3.894 8.688 1.00 83.69 81 TYR A CA 1
ATOM 624 C C . TYR A 1 81 ? -8.054 -4.848 7.503 1.00 83.69 81 TYR A C 1
ATOM 626 O O . TYR A 1 81 ? -7.667 -4.435 6.420 1.00 83.69 81 TYR A O 1
ATOM 634 N N . TYR A 1 82 ? -8.577 -6.067 7.651 1.00 82.88 82 TYR A N 1
ATOM 635 C CA . TYR A 1 82 ? -8.789 -6.953 6.509 1.00 82.88 82 TYR A CA 1
ATOM 636 C C . TYR A 1 82 ? -9.726 -6.327 5.462 1.00 82.88 82 TYR A C 1
ATOM 638 O O . TYR A 1 82 ? -9.416 -6.333 4.272 1.00 82.88 82 TYR A O 1
ATOM 646 N N . GLY A 1 83 ? -10.840 -5.720 5.891 1.00 83.88 83 GLY A N 1
ATOM 647 C CA . GLY A 1 83 ? -11.758 -5.018 4.985 1.00 83.88 83 GLY A CA 1
ATOM 648 C C . GLY A 1 83 ? -11.112 -3.814 4.290 1.00 83.88 83 GLY A C 1
ATOM 649 O O . GLY A 1 83 ? -11.273 -3.636 3.082 1.00 83.88 83 GLY A O 1
ATOM 650 N N . VAL A 1 84 ? -10.328 -3.027 5.034 1.00 86.38 84 VAL A N 1
ATOM 651 C CA . VAL A 1 84 ? -9.546 -1.904 4.487 1.00 86.38 84 VAL A CA 1
ATOM 652 C C . VAL A 1 84 ? -8.540 -2.400 3.446 1.00 86.38 84 VAL A C 1
ATOM 654 O O . VAL A 1 84 ? -8.486 -1.843 2.352 1.00 86.38 84 VAL A O 1
ATOM 657 N N . SER A 1 85 ? -7.812 -3.480 3.737 1.00 88.12 85 SER A N 1
ATOM 658 C CA . SER A 1 85 ? -6.877 -4.100 2.798 1.00 88.12 85 SER A CA 1
ATOM 659 C C . SER A 1 85 ? -7.587 -4.579 1.538 1.00 88.12 85 SER A C 1
ATOM 661 O O . SER A 1 85 ? -7.140 -4.262 0.447 1.00 88.12 85 SER A O 1
ATOM 663 N N . ARG A 1 86 ? -8.738 -5.257 1.639 1.00 89.50 86 ARG A N 1
ATOM 664 C CA . ARG A 1 86 ? -9.514 -5.687 0.457 1.00 89.50 86 ARG A CA 1
ATOM 665 C C . ARG A 1 86 ? -9.932 -4.508 -0.424 1.00 89.50 86 ARG A C 1
ATOM 667 O O . ARG A 1 86 ? -9.795 -4.584 -1.641 1.00 89.50 86 ARG A O 1
ATOM 674 N N . MET A 1 87 ? -10.405 -3.418 0.181 1.00 90.06 87 MET A N 1
ATOM 675 C CA . MET A 1 87 ? -10.768 -2.205 -0.559 1.00 90.06 87 MET A CA 1
ATOM 676 C C . MET A 1 87 ? -9.548 -1.562 -1.225 1.00 90.06 87 MET A C 1
ATOM 678 O O . MET A 1 87 ? -9.620 -1.157 -2.382 1.00 90.06 87 MET A O 1
ATOM 682 N N . PHE A 1 88 ? -8.420 -1.508 -0.517 1.00 92.94 88 PHE A N 1
ATOM 683 C CA . PHE A 1 88 ? -7.156 -1.050 -1.080 1.00 92.94 88 PHE A CA 1
ATOM 684 C C . PHE A 1 88 ? -6.706 -1.917 -2.265 1.00 92.94 88 PHE A C 1
ATOM 686 O O . PHE A 1 88 ? -6.324 -1.364 -3.291 1.00 92.94 88 PHE A O 1
ATOM 693 N N . GLY A 1 89 ? -6.853 -3.243 -2.177 1.00 92.38 89 GLY A N 1
ATOM 694 C CA . GLY A 1 89 ? -6.547 -4.177 -3.265 1.00 92.38 89 GLY A CA 1
ATOM 695 C C . GLY A 1 89 ? -7.302 -3.871 -4.545 1.00 92.38 89 GLY A C 1
ATOM 696 O O . GLY A 1 89 ? -6.690 -3.794 -5.600 1.00 92.38 89 GLY A O 1
ATOM 697 N N . HIS A 1 90 ? -8.603 -3.586 -4.457 1.00 93.00 90 HIS A N 1
ATOM 698 C CA . HIS A 1 90 ? -9.377 -3.194 -5.638 1.00 93.00 90 HIS A CA 1
ATOM 699 C C . HIS A 1 90 ? -8.879 -1.900 -6.289 1.00 93.00 90 HIS A C 1
ATOM 701 O O . HIS A 1 90 ? -8.916 -1.774 -7.512 1.00 93.00 90 HIS A O 1
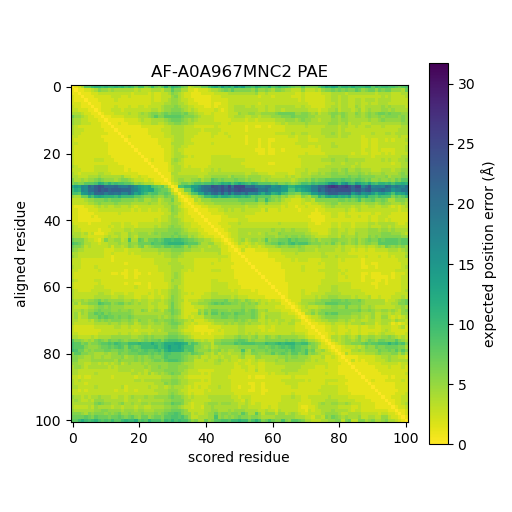ATOM 707 N N . PHE A 1 91 ? -8.399 -0.933 -5.501 1.00 94.31 91 PHE A N 1
ATOM 708 C CA . PHE A 1 91 ? -7.771 0.256 -6.072 1.00 94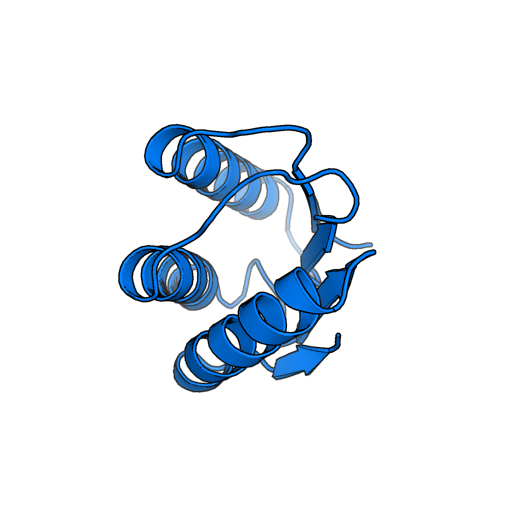.31 91 PHE A CA 1
ATOM 709 C C . PHE A 1 91 ? -6.397 -0.057 -6.668 1.00 94.31 91 PHE A C 1
ATOM 711 O O . PHE A 1 91 ? -6.104 0.427 -7.754 1.00 94.31 91 PHE A O 1
ATOM 718 N N . ALA A 1 92 ? -5.577 -0.869 -5.999 1.00 92.19 92 ALA A N 1
ATOM 719 C CA . ALA A 1 92 ? -4.256 -1.275 -6.478 1.00 92.19 92 ALA A CA 1
ATOM 720 C C . ALA A 1 92 ? -4.338 -2.034 -7.816 1.00 92.19 92 ALA A C 1
ATOM 722 O O . ALA A 1 92 ? -3.620 -1.697 -8.758 1.00 92.19 92 ALA A O 1
ATOM 723 N N . GLU A 1 93 ? -5.288 -2.964 -7.942 1.00 92.88 93 GLU A N 1
ATOM 724 C CA . GLU A 1 93 ? -5.544 -3.726 -9.170 1.00 92.88 93 GLU A CA 1
ATOM 725 C C . GLU A 1 93 ? -5.891 -2.804 -10.346 1.00 92.88 93 GLU A C 1
ATOM 727 O O . GLU A 1 93 ? -5.397 -2.999 -11.457 1.00 92.88 93 GLU A O 1
ATOM 732 N N . ALA A 1 94 ? -6.673 -1.743 -10.105 1.00 91.31 94 ALA A N 1
ATOM 733 C CA . ALA A 1 94 ? -7.020 -0.756 -11.130 1.00 91.31 94 ALA A CA 1
ATOM 734 C C . ALA A 1 94 ? -5.804 0.028 -11.666 1.00 91.31 94 ALA A C 1
ATOM 736 O O . ALA A 1 94 ? -5.879 0.602 -12.753 1.00 91.31 94 ALA A O 1
ATOM 737 N N . TYR A 1 95 ? -4.692 0.038 -10.925 1.00 91.12 95 TYR A N 1
ATOM 738 C CA . TYR A 1 95 ? -3.418 0.642 -11.321 1.00 91.12 95 TYR A CA 1
ATOM 739 C C . TYR A 1 95 ? -2.348 -0.401 -11.694 1.00 91.12 95 TYR A C 1
ATOM 741 O O . TYR A 1 95 ? -1.174 -0.058 -11.810 1.00 91.12 95 TYR A O 1
ATOM 749 N N . GLY A 1 96 ? -2.744 -1.660 -11.923 1.00 88.31 96 GLY A N 1
ATOM 750 C CA . GLY A 1 96 ? -1.854 -2.724 -12.397 1.00 88.31 96 GLY A CA 1
ATOM 751 C C . GLY A 1 96 ? -1.027 -3.406 -11.306 1.00 88.31 96 GLY A C 1
ATOM 752 O O . GLY A 1 96 ? -0.011 -4.018 -11.620 1.00 88.31 96 GLY A O 1
ATOM 753 N N . ILE A 1 97 ? -1.442 -3.301 -10.040 1.00 90.62 97 ILE A N 1
ATOM 754 C CA . ILE A 1 97 ? -0.757 -3.920 -8.902 1.00 90.62 97 ILE A CA 1
ATOM 755 C C . ILE A 1 97 ? -1.646 -5.018 -8.314 1.00 90.62 97 ILE A C 1
ATOM 757 O O . ILE A 1 97 ? -2.718 -4.754 -7.775 1.00 90.62 97 ILE A O 1
ATOM 761 N N . SER A 1 98 ? -1.173 -6.254 -8.395 1.00 90.19 98 SER A N 1
ATOM 762 C CA . SER A 1 98 ? -1.768 -7.428 -7.765 1.00 90.19 98 SER A CA 1
ATOM 763 C C . SER A 1 98 ? -1.468 -7.437 -6.270 1.00 90.19 98 SER A C 1
ATOM 765 O O . SER A 1 98 ? -0.330 -7.194 -5.862 1.00 90.19 98 SER A O 1
ATOM 767 N N . MET A 1 99 ? -2.471 -7.751 -5.449 1.00 89.38 99 MET A N 1
ATOM 768 C CA . MET A 1 99 ? -2.330 -7.686 -3.998 1.00 89.38 99 MET A CA 1
ATOM 769 C C . MET A 1 99 ? -2.583 -9.021 -3.299 1.00 89.38 99 MET A C 1
ATOM 771 O O . MET A 1 99 ? -3.588 -9.688 -3.544 1.00 89.38 99 MET A O 1
ATOM 775 N N . GLU A 1 100 ? -1.710 -9.346 -2.351 1.00 85.38 100 GLU A N 1
ATOM 776 C CA . GLU A 1 100 ? -1.889 -10.416 -1.369 1.00 85.38 100 GLU A CA 1
ATOM 777 C C . GLU A 1 100 ? -2.206 -9.818 0.018 1.00 85.38 100 GLU A C 1
ATOM 779 O O . GLU A 1 100 ? -1.708 -8.750 0.382 1.00 85.38 100 GLU A O 1
ATOM 784 N N . ILE A 1 101 ? -3.069 -10.476 0.797 1.00 80.31 101 ILE A N 1
ATOM 785 C CA . ILE A 1 101 ? -3.433 -10.067 2.170 1.00 80.31 101 ILE A CA 1
ATOM 786 C C . ILE A 1 101 ? -3.148 -11.220 3.116 1.00 80.31 101 ILE A C 1
ATOM 788 O O . ILE A 1 101 ? -3.701 -12.311 2.846 1.00 80.31 101 ILE A O 1
#

Secondary structure (DSSP, 8-state):
--EEEEEEE---HHHHHHHHHHHHHHHHHH-SSPPEEEEEEEEEE-----HHHHHHHHHHHHTTBTTEEEEEEEE-SSHHHHHHHHHHHHHHHHTT-EEE-

Radius of gyration: 12.63 Å; Cα contacts (8 Å, |Δi|>4): 152; chains: 1; bounding box: 32×24×28 Å

Sequence (101 aa):
EFLRYTVRGDVDFQEGLEVLKKGLAEARRAVAGAPWPVLFDIRDSKEKRRADELRGIALVLGEHVGVVSDHCAVVVSSPLYYGVSRMFGHFAEAYGISMEI

pLDDT: mean 88.64, std 6.53, range [56.88, 95.5]